Protein AF-A0A1B7M2J9-F1 (afdb_monomer)

Radius of gyration: 15.05 Å; Cα contacts (8 Å, |Δi|>4): 200; chains: 1; bounding box: 26×40×44 Å

Nearest PDB structures (foldseek):
  8gme-assembly2_D  TM=3.762E-01  e=1.325E+00  Tequatrovirus
  7s77-assembly1_A  TM=2.698E-01  e=8.700E+00  Homo sapiens
  5hsh-assembly1_A  TM=2.618E-01  e=9.687E+00  Homo sapiens

Solvent-accessible surface area (backbone atoms only — not comparable to full-atom values): 6535 Å² total; per-residue (Å²): 125,74,66,54,61,78,69,68,49,68,70,40,62,29,35,38,39,75,41,82,84,54,93,64,74,38,69,44,85,56,70,94,74,68,55,47,77,44,68,89,75,89,72,80,88,67,77,41,79,42,43,26,69,41,70,47,80,43,76,55,38,87,38,85,90,72,56,70,68,43,76,62,47,48,34,38,24,38,74,96,69,54,46,25,30,38,90,79,23,28,29,60,96,73,44,51,31,31,51,43,49,71,63,69,74,77,127

Organism: NCBI:txid1837282

Sequence (107 aa):
MTSDLQDLTVGDEVVVNRNLEHPVNMHFVDDAYGGGWVPKDGVEETIGTKTVTERRDIPAMGGPGGWRHRPARSLVRLGRGFWYDLSDGYQDGSKATVIETLGTLSV

Mean predicted aligned error: 9.3 Å

pLDDT: mean 74.78, std 16.34, range [38.56, 94.81]

Secondary structure (DSSP, 8-state):
----GGG--TT-EEEEEE-TT-SS-EEE--GGGTSEEEPSSS-----EEEEEEEEEEE--B--GGGTT-B--EEEEEETTS-EEETTT-BBTTT--EEEEEGGG---

Foldseek 3Di:
DFDQLVNADFFAKKWKWFDLVDPDWDWDPDPPPDIDTDDSDDDDTPTDIWGFHDKDWDDFDDDPPPPDGDHIFIWTATPNGWIATSVFQATPPTSGMGIGHPVPPDD

Structure (mmCIF, N/CA/C/O backbone):
data_AF-A0A1B7M2J9-F1
#
_entry.id   AF-A0A1B7M2J9-F1
#
loop_
_atom_site.group_PDB
_atom_site.id
_atom_site.type_symbol
_atom_site.label_atom_id
_atom_site.label_alt_id
_atom_site.label_comp_id
_atom_site.label_asym_id
_atom_site.label_entity_id
_atom_site.label_seq_id
_atom_site.pdbx_PDB_ins_code
_atom_site.Cartn_x
_atom_site.Cartn_y
_atom_site.Cartn_z
_atom_site.occupancy
_atom_site.B_iso_or_equiv
_atom_site.auth_seq_id
_atom_site.auth_comp_id
_atom_site.auth_asym_id
_atom_site.auth_atom_id
_atom_site.pdbx_PDB_model_num
ATOM 1 N N . MET A 1 1 ? 3.988 -7.022 21.014 1.00 41.62 1 MET A N 1
ATOM 2 C CA . MET A 1 1 ? 4.273 -7.865 19.839 1.00 41.62 1 MET A CA 1
ATOM 3 C C . MET A 1 1 ? 4.303 -6.916 18.664 1.00 41.62 1 MET A C 1
ATOM 5 O O . MET A 1 1 ? 3.275 -6.327 18.370 1.00 41.62 1 MET A O 1
ATOM 9 N N . THR A 1 2 ? 5.480 -6.643 18.119 1.00 46.62 2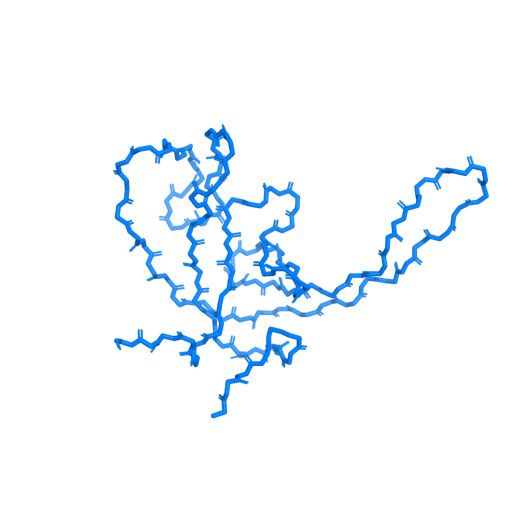 THR A N 1
ATOM 10 C CA . THR A 1 2 ? 5.630 -5.922 16.852 1.00 46.62 2 THR A CA 1
ATOM 11 C C . THR A 1 2 ? 5.190 -6.889 15.762 1.00 46.62 2 THR A C 1
ATOM 13 O O . THR A 1 2 ? 5.854 -7.901 15.556 1.00 46.62 2 THR A O 1
ATOM 16 N N . SER A 1 3 ? 4.025 -6.656 15.163 1.00 61.81 3 SER A N 1
ATOM 17 C CA . SER A 1 3 ? 3.585 -7.445 14.012 1.00 61.81 3 SER A CA 1
ATOM 18 C C . SER A 1 3 ? 4.509 -7.122 12.842 1.00 61.81 3 SER A C 1
ATOM 20 O O . SER A 1 3 ? 4.736 -5.948 12.554 1.00 61.81 3 SER A O 1
ATOM 22 N N . ASP A 1 4 ? 5.081 -8.138 12.201 1.00 84.38 4 ASP A N 1
ATOM 23 C CA . ASP A 1 4 ? 5.846 -7.937 10.973 1.00 84.38 4 ASP A CA 1
ATOM 24 C C . ASP A 1 4 ? 4.865 -7.656 9.823 1.00 84.38 4 ASP A C 1
ATOM 26 O O . ASP A 1 4 ? 3.739 -8.161 9.816 1.00 84.38 4 ASP A O 1
ATOM 30 N N . LEU A 1 5 ? 5.271 -6.866 8.826 1.00 89.56 5 LEU A N 1
ATOM 31 C CA . LEU A 1 5 ? 4.447 -6.614 7.639 1.00 89.56 5 LEU A CA 1
ATOM 32 C C . LEU A 1 5 ? 4.063 -7.929 6.947 1.00 89.56 5 LEU A C 1
ATOM 34 O O . LEU A 1 5 ? 2.960 -8.058 6.422 1.00 89.56 5 LEU A O 1
ATOM 38 N N . GLN A 1 6 ? 4.942 -8.932 6.997 1.00 90.19 6 GLN A N 1
ATOM 39 C CA . GLN A 1 6 ? 4.711 -10.257 6.412 1.00 90.19 6 GLN A CA 1
ATOM 40 C C . GLN A 1 6 ? 3.510 -11.002 7.013 1.00 90.19 6 GLN A C 1
ATOM 42 O O . GLN A 1 6 ? 2.890 -11.836 6.337 1.00 90.19 6 GLN A O 1
ATOM 47 N N . ASP A 1 7 ? 3.143 -10.667 8.248 1.00 89.56 7 ASP A N 1
ATOM 48 C CA . ASP A 1 7 ? 2.045 -11.298 8.973 1.00 89.56 7 ASP A CA 1
ATOM 49 C C . ASP A 1 7 ? 0.686 -10.646 8.679 1.00 89.56 7 ASP A C 1
ATOM 51 O O . ASP A 1 7 ? -0.338 -11.200 9.062 1.00 89.56 7 ASP A O 1
ATOM 55 N N . LEU A 1 8 ? 0.642 -9.519 7.953 1.00 90.75 8 LEU A N 1
ATOM 56 C CA . LEU A 1 8 ? -0.598 -8.787 7.671 1.00 90.75 8 LEU A CA 1
ATOM 57 C C . LEU A 1 8 ? -1.611 -9.614 6.874 1.00 90.75 8 LEU A C 1
ATOM 59 O O . LEU A 1 8 ? -1.351 -10.064 5.758 1.00 90.75 8 LEU A O 1
ATOM 63 N N . THR A 1 9 ? -2.816 -9.753 7.400 1.00 91.75 9 THR A N 1
ATOM 64 C CA . THR A 1 9 ? -3.944 -10.479 6.816 1.00 91.75 9 THR A CA 1
ATOM 65 C C . THR A 1 9 ? -5.120 -9.552 6.507 1.00 91.75 9 THR A C 1
ATOM 67 O O . THR A 1 9 ? -5.125 -8.368 6.835 1.00 91.75 9 THR A O 1
ATOM 70 N N . VAL A 1 10 ? -6.130 -10.075 5.806 1.00 92.94 10 VAL A N 1
ATOM 71 C CA . VAL A 1 10 ? -7.364 -9.323 5.537 1.00 92.94 10 VAL A CA 1
ATOM 72 C C . VAL A 1 10 ? -8.073 -9.017 6.855 1.00 92.94 10 VAL A C 1
ATOM 74 O O . VAL A 1 10 ? -8.331 -9.925 7.639 1.00 92.94 10 VAL A O 1
ATOM 77 N N . GLY A 1 11 ? -8.432 -7.751 7.055 1.00 90.19 11 GLY A N 1
ATOM 78 C CA . GLY A 1 11 ? -9.025 -7.248 8.293 1.00 90.19 11 GLY A CA 1
ATOM 79 C C . GLY A 1 11 ? -8.033 -6.539 9.214 1.00 90.19 11 GLY A C 1
ATOM 80 O O . GLY A 1 11 ? -8.481 -5.769 10.060 1.00 90.19 11 GLY A O 1
ATOM 81 N N . ASP A 1 12 ? -6.724 -6.721 9.017 1.00 90.88 12 ASP A N 1
ATOM 82 C CA . ASP A 1 12 ? -5.722 -5.995 9.795 1.00 90.88 12 ASP A CA 1
ATOM 83 C C . ASP A 1 12 ? -5.695 -4.514 9.419 1.00 90.88 12 ASP A C 1
ATOM 85 O O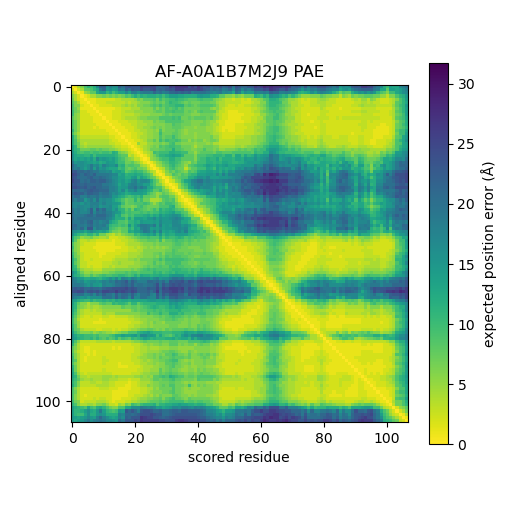 . ASP A 1 12 ? -5.958 -4.120 8.278 1.00 90.88 12 ASP A O 1
ATOM 89 N N . GLU A 1 13 ? -5.367 -3.684 10.401 1.00 88.12 13 GLU A N 1
ATOM 90 C CA . GLU A 1 13 ? -5.210 -2.250 10.224 1.00 88.12 13 GLU A CA 1
ATOM 91 C C . GLU A 1 13 ? -3.734 -1.873 10.122 1.00 88.12 13 GLU A C 1
ATOM 93 O O . GLU A 1 13 ? -2.883 -2.347 10.879 1.00 88.12 13 GLU A O 1
ATOM 98 N N . VAL A 1 14 ? -3.443 -0.984 9.178 1.00 87.38 14 VAL A N 1
ATOM 99 C CA . VAL A 1 14 ? -2.111 -0.428 8.950 1.00 87.38 14 VAL A CA 1
ATOM 100 C C . VAL A 1 14 ? -2.174 1.085 8.937 1.00 87.38 14 VAL A C 1
ATOM 102 O O . VAL A 1 14 ? -3.192 1.681 8.576 1.00 87.38 14 VAL A O 1
ATOM 105 N N . VAL A 1 15 ? -1.059 1.703 9.296 1.00 85.75 15 VAL A N 1
ATOM 106 C CA . VAL A 1 15 ? -0.822 3.121 9.065 1.00 85.75 15 VAL A CA 1
ATOM 107 C C . 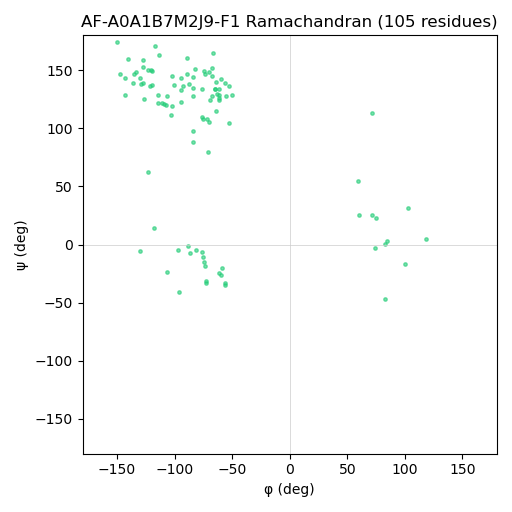VAL A 1 15 ? -0.305 3.289 7.645 1.00 85.75 15 VAL A C 1
ATOM 109 O O . VAL A 1 15 ? 0.567 2.539 7.214 1.00 85.75 15 VAL A O 1
ATOM 112 N N . VAL A 1 16 ? -0.834 4.268 6.917 1.00 83.12 16 VAL A N 1
ATOM 113 C CA . VAL A 1 16 ? -0.313 4.676 5.612 1.00 83.12 16 VAL A CA 1
ATOM 114 C C . VAL A 1 16 ? 0.387 6.017 5.761 1.00 83.12 16 VAL A C 1
ATOM 116 O O . VAL A 1 16 ? -0.250 7.012 6.105 1.00 83.12 16 VAL A O 1
ATOM 119 N N . ASN A 1 17 ? 1.676 6.035 5.437 1.00 80.12 17 ASN A N 1
ATOM 120 C CA . ASN A 1 17 ? 2.532 7.212 5.445 1.00 80.12 17 ASN A CA 1
ATOM 121 C C . ASN A 1 17 ? 2.971 7.573 4.022 1.00 80.12 17 ASN A C 1
ATOM 123 O O . ASN A 1 17 ? 2.896 6.777 3.079 1.00 80.12 17 ASN A O 1
ATOM 127 N N . ARG A 1 18 ? 3.453 8.805 3.851 1.00 77.88 18 ARG A N 1
ATOM 128 C CA . ARG A 1 18 ? 4.065 9.250 2.593 1.00 77.88 18 ARG A CA 1
ATOM 129 C C . ARG A 1 18 ? 5.530 8.842 2.539 1.00 77.88 18 ARG A C 1
ATOM 131 O O . ARG A 1 18 ? 6.232 8.924 3.538 1.00 77.88 18 ARG A O 1
ATOM 138 N N . ASN A 1 19 ? 6.010 8.488 1.351 1.00 79.56 19 ASN A N 1
ATOM 139 C CA . ASN A 1 19 ? 7.432 8.259 1.131 1.00 79.56 19 ASN A CA 1
ATOM 140 C C . ASN A 1 19 ? 8.165 9.586 0.859 1.00 79.56 19 ASN A C 1
ATOM 142 O O . ASN A 1 19 ? 8.180 10.074 -0.272 1.00 79.56 19 ASN A O 1
ATOM 146 N N . LEU A 1 20 ? 8.787 10.164 1.889 1.00 74.31 20 LEU A N 1
ATOM 147 C CA . LEU A 1 20 ? 9.529 11.431 1.785 1.00 74.31 20 LEU A CA 1
ATOM 148 C C . LEU A 1 20 ? 10.876 11.297 1.051 1.00 74.31 20 LEU A C 1
ATOM 150 O O . LEU A 1 20 ? 11.423 12.288 0.559 1.00 74.31 20 LEU A O 1
ATOM 154 N N . GLU A 1 21 ? 11.404 10.079 0.933 1.00 73.75 21 GLU A N 1
ATOM 155 C CA . GLU A 1 21 ? 12.668 9.811 0.240 1.00 73.75 21 GLU A CA 1
ATOM 156 C C . GLU A 1 21 ? 12.504 9.722 -1.282 1.00 73.75 21 GLU A C 1
ATOM 158 O O . GLU A 1 21 ? 13.492 9.636 -2.016 1.00 73.75 21 GLU A O 1
ATOM 163 N N . HIS A 1 22 ? 11.271 9.785 -1.796 1.00 69.25 22 HIS A N 1
ATOM 164 C CA . HIS A 1 22 ? 11.047 9.663 -3.227 1.00 69.25 22 HIS A CA 1
ATOM 165 C C . HIS A 1 22 ? 11.675 10.846 -4.010 1.00 69.25 22 HIS A C 1
ATOM 167 O O . HIS A 1 22 ? 11.521 12.015 -3.632 1.00 69.25 22 HIS A O 1
ATOM 173 N N . PRO A 1 23 ? 12.405 10.586 -5.116 1.00 65.81 23 PRO A N 1
ATOM 174 C CA . PRO A 1 23 ? 13.225 11.603 -5.784 1.00 65.81 23 PRO A CA 1
ATOM 175 C C . PRO A 1 23 ? 12.445 12.629 -6.624 1.00 65.81 23 PRO A C 1
ATOM 177 O O . PRO A 1 23 ? 13.032 13.615 -7.063 1.00 65.81 23 PRO A O 1
ATOM 180 N N . VAL A 1 24 ? 11.150 12.416 -6.877 1.00 67.62 24 VAL A N 1
ATOM 181 C CA . VAL A 1 24 ? 10.316 13.261 -7.756 1.00 67.62 24 VAL A CA 1
ATOM 182 C C . VAL A 1 24 ? 8.912 13.461 -7.190 1.00 67.62 24 VAL A C 1
ATOM 184 O O . VAL A 1 24 ? 8.457 12.638 -6.395 1.00 67.62 24 VAL A O 1
ATOM 187 N N . ASN A 1 25 ? 8.213 14.507 -7.654 1.00 62.59 25 ASN A N 1
ATOM 188 C CA . ASN A 1 25 ? 6.777 14.694 -7.416 1.00 62.59 25 ASN A CA 1
ATOM 189 C C . ASN A 1 25 ? 6.015 13.437 -7.841 1.00 62.59 25 ASN A C 1
ATOM 191 O O . ASN A 1 25 ? 6.270 12.888 -8.915 1.00 62.59 25 ASN A O 1
ATOM 195 N N . MET A 1 26 ? 5.063 13.003 -7.021 1.00 63.97 26 MET A N 1
ATOM 196 C CA . MET A 1 26 ? 4.314 11.775 -7.270 1.00 63.97 26 MET A CA 1
ATOM 197 C C . MET A 1 26 ? 2.822 12.023 -7.332 1.00 63.97 26 MET A C 1
ATOM 199 O O . MET A 1 26 ? 2.292 12.900 -6.648 1.00 63.97 26 MET A O 1
ATOM 203 N N . HIS A 1 27 ? 2.147 11.194 -8.123 1.00 55.84 27 HIS A N 1
ATOM 204 C CA . HIS A 1 27 ? 0.708 11.043 -8.020 1.00 55.84 27 HIS A CA 1
ATOM 205 C C . HIS A 1 27 ? 0.371 10.453 -6.648 1.00 55.84 27 HIS A C 1
ATOM 207 O O . HIS A 1 27 ? 0.724 9.314 -6.347 1.00 55.84 27 HIS A O 1
ATOM 213 N N . PHE A 1 28 ? -0.321 11.234 -5.824 1.00 60.62 28 PHE A N 1
ATOM 214 C CA . PHE A 1 28 ? -1.051 10.723 -4.682 1.00 60.62 28 PHE A CA 1
ATOM 215 C C . PHE A 1 28 ? -2.110 9.767 -5.193 1.00 60.62 28 PHE A C 1
ATOM 217 O O . PHE A 1 28 ? -2.944 10.121 -6.033 1.00 60.62 28 PHE A O 1
ATOM 224 N N . VAL A 1 29 ? -2.083 8.564 -4.653 1.00 53.16 29 VAL A N 1
ATOM 225 C CA . VAL A 1 29 ? -3.136 7.590 -4.856 1.00 53.16 29 VAL A CA 1
ATOM 226 C C . VAL A 1 29 ? -3.653 7.197 -3.475 1.00 53.16 29 VAL A C 1
ATOM 228 O O . VAL A 1 29 ? -3.523 6.077 -3.017 1.00 53.16 29 VAL A O 1
ATOM 231 N N . ASP A 1 30 ? -4.196 8.185 -2.766 1.00 54.50 30 ASP A N 1
ATOM 232 C CA . ASP A 1 30 ? -5.304 7.965 -1.838 1.00 54.50 30 ASP A CA 1
ATOM 233 C C . ASP A 1 30 ? -6.471 8.821 -2.343 1.00 54.50 30 ASP A C 1
ATOM 235 O O . ASP A 1 30 ? -6.308 9.944 -2.832 1.00 54.50 30 ASP A O 1
ATOM 239 N N . ASP A 1 31 ? -7.657 8.240 -2.325 1.00 48.25 31 ASP A N 1
ATOM 240 C CA . ASP A 1 31 ? -8.840 8.742 -3.023 1.00 48.25 31 ASP A CA 1
ATOM 241 C C . ASP A 1 31 ? -9.657 9.737 -2.177 1.00 48.25 31 ASP A C 1
ATOM 243 O O . ASP A 1 31 ? -10.643 10.286 -2.666 1.00 48.25 31 ASP A O 1
ATOM 247 N N . ALA A 1 32 ? -9.255 10.016 -0.930 1.00 49.25 32 ALA A N 1
ATOM 248 C CA . ALA A 1 32 ? -9.893 11.043 -0.103 1.00 49.25 32 ALA A CA 1
ATOM 249 C C . ALA A 1 32 ? -9.828 12.439 -0.755 1.00 49.25 32 ALA A C 1
ATOM 251 O O . ALA A 1 32 ? -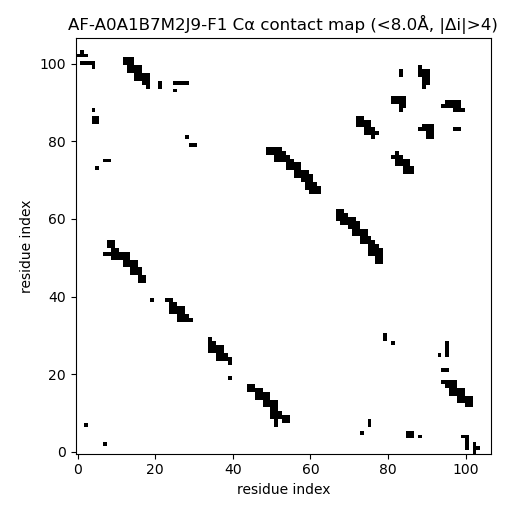10.715 13.258 -0.530 1.00 49.25 32 ALA A O 1
ATOM 252 N N . TYR A 1 33 ? -8.828 12.674 -1.615 1.00 44.91 33 TYR A N 1
ATOM 253 C CA . TYR A 1 33 ? -8.613 13.936 -2.333 1.00 44.91 33 TYR A CA 1
ATOM 254 C C . TYR A 1 33 ? -8.694 13.807 -3.865 1.00 44.91 33 TYR A C 1
ATOM 256 O O . TYR A 1 33 ? -8.296 14.725 -4.577 1.00 44.91 33 TYR A O 1
ATOM 264 N N . GLY A 1 34 ? -9.216 12.692 -4.394 1.00 46.16 34 GLY A N 1
ATOM 265 C CA . GLY A 1 34 ? -9.540 12.582 -5.824 1.00 46.16 34 GLY A CA 1
ATOM 266 C C . GLY A 1 34 ? -8.351 12.481 -6.789 1.00 46.16 34 GLY A C 1
ATOM 267 O O . GLY A 1 34 ? -8.514 12.814 -7.957 1.00 46.16 34 GLY A O 1
ATOM 268 N N . GLY A 1 35 ? -7.189 11.994 -6.335 1.00 52.69 35 GLY A N 1
ATOM 269 C CA . GLY A 1 35 ? -5.994 11.832 -7.170 1.00 52.69 35 GLY A CA 1
ATOM 270 C C . GLY A 1 35 ? -5.349 13.175 -7.534 1.00 52.69 35 GLY A C 1
ATOM 271 O O . GLY A 1 35 ? -5.899 13.978 -8.279 1.00 52.69 35 GLY A O 1
ATOM 272 N N . GLY A 1 36 ? -4.144 13.427 -7.028 1.00 56.88 36 GLY A N 1
ATOM 273 C CA . GLY A 1 36 ? -3.441 14.698 -7.234 1.00 56.88 36 GLY A CA 1
ATOM 274 C C . GLY A 1 36 ? -1.930 14.524 -7.229 1.00 56.88 36 GLY A C 1
ATOM 275 O O . GLY A 1 36 ? -1.442 13.430 -6.974 1.00 56.88 36 GLY A O 1
ATOM 276 N N . TRP A 1 37 ? -1.180 15.584 -7.519 1.00 59.75 37 TRP A N 1
ATOM 277 C CA . TRP A 1 37 ? 0.280 15.594 -7.396 1.00 59.75 37 TRP A CA 1
ATOM 278 C C . TRP A 1 37 ? 0.688 16.122 -6.023 1.00 59.75 37 TRP A C 1
ATOM 280 O O . TRP A 1 37 ? 0.146 17.129 -5.572 1.00 59.75 37 TRP A O 1
ATOM 290 N N . VAL A 1 38 ? 1.653 15.470 -5.376 1.00 56.00 38 VAL A N 1
ATOM 291 C CA . VAL A 1 38 ? 2.217 15.928 -4.099 1.00 56.00 38 VAL A CA 1
ATOM 292 C C . VAL A 1 38 ? 3.569 16.595 -4.350 1.00 56.00 38 VAL A C 1
ATOM 294 O O . VAL A 1 38 ? 4.480 15.925 -4.847 1.00 56.00 38 VAL A O 1
ATOM 297 N N . PRO A 1 39 ? 3.717 17.890 -4.011 1.00 56.56 39 PRO A N 1
ATOM 298 C CA . PRO A 1 39 ? 5.017 18.539 -3.923 1.00 56.56 39 PRO A CA 1
ATOM 299 C C . PRO A 1 39 ? 5.855 17.898 -2.813 1.00 56.56 39 PRO A C 1
ATOM 301 O O . PRO A 1 39 ? 5.331 17.598 -1.741 1.00 56.56 39 PRO A O 1
ATOM 304 N N . LYS A 1 40 ? 7.155 17.718 -3.063 1.00 56.34 40 LYS A N 1
ATOM 305 C CA . LYS A 1 40 ? 8.116 17.188 -2.080 1.00 56.34 40 LYS A CA 1
ATOM 306 C C . LYS A 1 40 ? 8.150 17.995 -0.773 1.00 56.34 40 LYS A C 1
ATOM 308 O O . LYS A 1 40 ? 8.306 17.416 0.296 1.00 56.34 40 LYS A O 1
ATOM 313 N N . ASP A 1 41 ? 7.960 19.308 -0.872 1.00 58.44 41 ASP A N 1
ATOM 314 C CA . ASP A 1 41 ? 8.061 20.236 0.249 1.00 58.44 41 ASP A CA 1
ATOM 315 C C . ASP A 1 41 ? 6.666 20.725 0.672 1.00 58.44 41 ASP A C 1
ATOM 317 O O . ASP A 1 41 ? 5.900 21.228 -0.152 1.00 58.44 41 ASP A O 1
ATOM 321 N N . GLY A 1 42 ? 6.346 20.616 1.967 1.00 53.88 42 GLY A N 1
ATOM 322 C CA . GLY A 1 42 ? 5.231 21.354 2.575 1.00 53.88 42 GLY A CA 1
ATOM 323 C C . GLY A 1 42 ? 3.935 20.588 2.847 1.00 53.88 42 GLY A C 1
ATOM 324 O O . GLY A 1 42 ? 2.872 21.204 2.819 1.00 53.88 42 GLY A O 1
ATOM 325 N N . VAL A 1 43 ? 3.980 19.285 3.144 1.00 53.41 43 VAL A N 1
ATOM 326 C CA . VAL A 1 43 ? 2.790 18.586 3.656 1.00 53.41 43 VAL A CA 1
ATOM 327 C C . VAL A 1 43 ? 3.089 17.865 4.962 1.00 53.41 43 VAL A C 1
ATOM 329 O O . VAL A 1 43 ? 4.014 17.061 5.030 1.00 53.41 43 VAL A O 1
ATOM 332 N N . GLU A 1 44 ? 2.286 18.168 5.981 1.00 51.72 44 GLU A N 1
ATOM 333 C CA . GLU A 1 44 ? 2.260 17.468 7.265 1.00 51.72 44 GLU A CA 1
ATOM 334 C C . GLU A 1 44 ? 1.923 15.983 7.058 1.00 51.72 44 GLU A C 1
ATOM 336 O O . GLU A 1 44 ? 1.118 15.634 6.184 1.00 51.72 44 GLU A O 1
ATOM 341 N N . GLU A 1 45 ? 2.550 15.102 7.843 1.00 52.94 45 GLU A N 1
ATOM 342 C CA . GLU A 1 45 ? 2.267 13.664 7.847 1.00 52.94 45 GLU A CA 1
ATOM 343 C C . GLU A 1 45 ? 0.767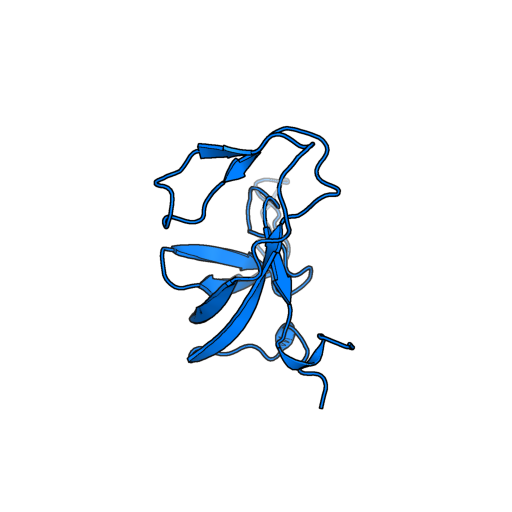 13.430 8.036 1.00 52.94 45 GLU A C 1
ATOM 345 O O . GLU A 1 45 ? 0.212 13.573 9.123 1.00 52.94 45 GLU A O 1
ATOM 350 N N . THR A 1 46 ? 0.076 13.069 6.957 1.00 52.25 46 THR A N 1
ATOM 351 C CA . THR A 1 46 ? -1.290 12.571 7.074 1.00 52.25 46 THR A CA 1
ATOM 352 C C . THR A 1 46 ? -1.199 11.090 7.399 1.00 52.25 46 THR A C 1
ATOM 354 O O . THR A 1 46 ? -1.161 10.258 6.496 1.00 52.25 46 THR A O 1
ATOM 357 N N . ILE A 1 47 ? -1.126 10.787 8.692 1.00 60.25 47 ILE A N 1
ATOM 358 C CA . ILE A 1 47 ? -1.219 9.434 9.238 1.00 60.25 47 ILE A CA 1
ATOM 359 C C . ILE A 1 47 ? -2.669 8.980 9.057 1.00 60.25 47 ILE A C 1
ATOM 361 O O . ILE A 1 47 ? -3.579 9.463 9.733 1.00 60.25 47 ILE A O 1
ATOM 365 N N . GLY A 1 48 ? -2.907 8.092 8.095 1.00 68.06 48 GLY A N 1
ATOM 366 C CA . GLY A 1 48 ? -4.218 7.490 7.873 1.00 68.06 48 GLY A CA 1
ATOM 367 C C . GLY A 1 48 ? -4.199 6.013 8.232 1.00 68.06 48 GLY A C 1
ATOM 368 O O . GLY A 1 48 ? -3.442 5.257 7.629 1.00 68.06 48 GLY A O 1
ATOM 369 N N . THR A 1 49 ? -5.055 5.577 9.158 1.00 80.94 49 THR A N 1
ATOM 370 C CA . THR A 1 49 ? -5.289 4.142 9.369 1.00 80.94 49 THR A CA 1
ATOM 371 C C . THR A 1 49 ? -6.179 3.601 8.253 1.00 80.94 49 THR A C 1
ATOM 373 O O . THR A 1 49 ? -7.195 4.210 7.898 1.00 80.94 49 THR A O 1
ATOM 376 N N . LYS A 1 50 ? -5.807 2.460 7.674 1.00 84.50 50 LYS A N 1
ATOM 377 C CA . LYS A 1 50 ? -6.593 1.762 6.651 1.00 84.50 50 LYS A CA 1
ATOM 378 C C . LYS A 1 50 ? -6.634 0.270 6.951 1.00 84.50 50 LYS A C 1
ATOM 380 O O . LYS A 1 50 ? -5.657 -0.309 7.414 1.00 84.50 50 LYS A O 1
ATOM 385 N N . THR A 1 51 ? -7.748 -0.359 6.601 1.00 89.00 51 THR A N 1
ATOM 386 C CA . THR A 1 51 ? -7.922 -1.809 6.710 1.00 89.00 51 THR A CA 1
ATOM 387 C C . THR A 1 51 ? -7.432 -2.514 5.446 1.00 89.00 51 THR A C 1
ATOM 389 O O . THR A 1 51 ? -7.719 -2.078 4.321 1.00 89.00 51 THR A O 1
ATOM 392 N N . VAL A 1 52 ? -6.736 -3.635 5.621 1.00 91.38 52 VAL A N 1
ATOM 393 C CA . VAL A 1 52 ? -6.394 -4.568 4.548 1.00 91.38 52 VAL A CA 1
ATOM 394 C C . VAL A 1 52 ? -7.663 -5.268 4.065 1.00 91.38 52 VAL A C 1
ATOM 396 O O . VAL A 1 52 ? -8.388 -5.902 4.827 1.00 91.38 52 VAL A O 1
ATOM 399 N N . THR A 1 53 ? -7.922 -5.169 2.767 1.00 93.38 53 THR A N 1
ATOM 400 C CA . THR A 1 53 ? -9.108 -5.724 2.094 1.00 93.38 53 THR A CA 1
ATOM 401 C C . THR A 1 53 ? -8.800 -6.952 1.245 1.00 93.38 53 THR A C 1
ATOM 403 O O . THR A 1 53 ? -9.688 -7.761 0.997 1.00 93.38 53 THR A O 1
ATOM 406 N N . GLU A 1 54 ? -7.552 -7.112 0.803 1.00 94.00 54 GLU A N 1
ATOM 407 C CA . GLU A 1 54 ? -7.111 -8.251 -0.003 1.00 94.00 54 GLU A CA 1
ATOM 408 C C . GLU A 1 54 ? -5.649 -8.577 0.322 1.00 94.00 54 GLU A C 1
ATOM 410 O O . GLU A 1 54 ? -4.858 -7.670 0.579 1.00 94.00 54 GLU A O 1
ATOM 415 N N . ARG A 1 55 ? -5.279 -9.859 0.265 1.00 94.31 55 ARG A N 1
ATOM 416 C CA . ARG A 1 55 ? -3.888 -10.331 0.288 1.00 94.31 55 ARG A CA 1
ATOM 417 C C . ARG A 1 55 ? -3.665 -11.250 -0.905 1.00 94.31 55 ARG A C 1
ATOM 419 O O . ARG A 1 55 ? -4.533 -12.059 -1.235 1.00 94.31 55 ARG A O 1
ATOM 426 N N . ARG A 1 56 ? -2.515 -11.118 -1.560 1.00 94.12 56 ARG A N 1
ATOM 427 C CA . ARG A 1 56 ? -2.167 -11.908 -2.738 1.00 94.12 56 ARG A CA 1
ATOM 428 C C . ARG A 1 56 ? -0.692 -12.257 -2.758 1.00 94.12 56 ARG A C 1
ATOM 430 O O . ARG A 1 56 ? 0.158 -11.372 -2.758 1.00 94.12 56 ARG A O 1
ATOM 437 N N . ASP A 1 57 ? -0.419 -13.540 -2.933 1.00 93.50 57 ASP A N 1
ATOM 438 C CA . ASP A 1 57 ? 0.919 -14.033 -3.222 1.00 93.50 57 ASP A CA 1
ATOM 439 C C . ASP A 1 57 ? 1.108 -14.172 -4.736 1.00 93.50 57 ASP A C 1
ATOM 441 O O .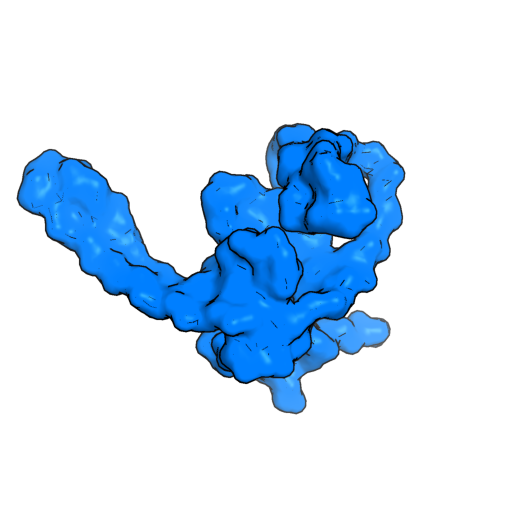 ASP A 1 57 ? 0.351 -14.844 -5.441 1.00 93.50 57 ASP A O 1
ATOM 445 N N . ILE A 1 58 ? 2.117 -13.482 -5.254 1.00 89.94 58 ILE A N 1
ATOM 446 C CA . ILE A 1 58 ? 2.504 -13.475 -6.657 1.00 89.94 58 ILE A CA 1
ATOM 447 C C . ILE A 1 58 ? 3.738 -14.368 -6.799 1.00 89.94 58 ILE A C 1
ATOM 449 O O . ILE A 1 58 ? 4.823 -13.994 -6.346 1.00 89.94 58 ILE A O 1
ATOM 453 N N . PRO A 1 59 ? 3.625 -15.528 -7.467 1.00 88.44 59 PRO A N 1
ATOM 454 C CA . PRO A 1 59 ? 4.770 -16.397 -7.665 1.00 88.44 59 PRO A CA 1
ATOM 455 C C . PRO A 1 59 ? 5.793 -15.749 -8.604 1.00 88.44 59 PRO A C 1
ATOM 457 O O . PRO A 1 59 ? 5.449 -14.975 -9.516 1.00 88.44 59 PRO A O 1
ATOM 460 N N . ALA A 1 60 ? 7.057 -16.126 -8.400 1.00 86.56 60 ALA A N 1
ATOM 461 C CA . ALA A 1 60 ? 8.138 -15.794 -9.314 1.00 86.56 60 ALA A CA 1
ATOM 462 C C . ALA A 1 60 ? 7.807 -16.310 -10.723 1.00 86.56 60 ALA A C 1
ATOM 464 O O . ALA A 1 60 ? 7.302 -17.422 -10.881 1.00 86.56 60 ALA A O 1
ATOM 465 N N . MET A 1 61 ? 8.104 -15.513 -11.751 1.00 83.12 61 MET A N 1
ATOM 466 C CA . MET A 1 61 ? 8.088 -16.001 -13.133 1.00 83.12 61 MET A CA 1
ATOM 467 C C . MET A 1 61 ? 9.518 -16.090 -13.646 1.00 83.12 61 MET A C 1
ATOM 469 O O . MET A 1 61 ? 10.238 -15.090 -13.684 1.00 83.12 61 MET A O 1
ATOM 473 N N . GLY A 1 62 ? 9.907 -17.299 -14.047 1.00 74.88 62 GLY A N 1
ATOM 474 C CA . GLY A 1 62 ? 11.049 -17.533 -14.922 1.00 74.88 62 GLY A CA 1
ATOM 475 C C . GLY A 1 62 ? 10.563 -17.622 -16.365 1.00 74.88 62 GLY A C 1
ATOM 476 O O . GLY A 1 62 ? 9.576 -18.303 -16.637 1.00 74.88 62 GLY A O 1
ATOM 477 N N . GLY A 1 63 ? 11.235 -16.930 -17.283 1.00 66.44 63 GLY A N 1
ATOM 478 C CA . GLY A 1 63 ? 10.960 -17.011 -18.716 1.00 66.44 63 GLY A CA 1
ATOM 479 C C . GLY A 1 63 ? 12.209 -17.462 -19.477 1.00 66.44 63 GLY A C 1
ATOM 480 O O . GLY A 1 63 ? 13.300 -16.970 -19.177 1.00 66.44 63 GLY A O 1
ATOM 481 N N . PRO A 1 64 ? 12.102 -18.381 -20.454 1.00 55.72 64 PRO A N 1
ATOM 482 C CA . PRO A 1 64 ? 13.229 -18.700 -21.321 1.00 55.72 64 PRO A CA 1
ATOM 483 C C . PRO A 1 64 ? 13.662 -17.446 -22.101 1.00 55.72 64 PRO A C 1
ATOM 485 O O . PRO A 1 64 ? 12.835 -16.711 -22.638 1.00 55.72 64 PRO A O 1
ATOM 488 N N . GLY A 1 65 ? 14.971 -17.184 -22.146 1.00 64.06 65 GLY A N 1
ATOM 489 C CA . GLY A 1 65 ? 15.542 -16.083 -22.929 1.00 64.06 65 GLY A CA 1
ATOM 490 C C . GLY A 1 65 ? 15.347 -14.674 -22.353 1.00 64.06 65 GLY A C 1
ATOM 491 O O . GLY A 1 65 ? 15.401 -13.713 -23.112 1.00 64.06 65 GLY A O 1
ATOM 492 N N . GLY A 1 66 ? 15.115 -14.522 -21.044 1.00 61.12 66 GLY A N 1
ATOM 493 C CA . GLY A 1 66 ? 15.098 -13.204 -20.391 1.00 61.12 66 GLY A CA 1
ATOM 494 C C . GLY A 1 66 ? 13.776 -12.436 -20.498 1.00 61.12 66 GLY A C 1
ATOM 495 O O . GLY A 1 66 ? 13.654 -11.335 -19.959 1.00 61.12 66 GLY A O 1
ATOM 496 N N . TRP A 1 67 ? 12.755 -13.001 -21.145 1.00 57.97 67 TRP A N 1
ATOM 497 C CA . TRP A 1 67 ? 11.452 -12.352 -21.243 1.00 57.97 67 TRP A CA 1
ATOM 498 C C . TRP A 1 67 ? 10.678 -12.468 -19.922 1.00 57.97 67 TRP A C 1
ATOM 500 O O . 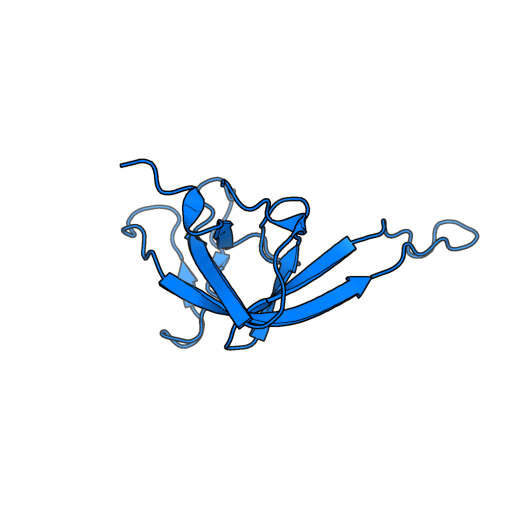TRP A 1 67 ? 10.201 -13.535 -19.547 1.00 57.97 67 TRP A O 1
ATOM 510 N N . ARG A 1 68 ? 10.543 -11.315 -19.248 1.00 66.81 68 ARG A N 1
ATOM 511 C CA . ARG A 1 68 ? 9.739 -11.052 -18.035 1.00 66.81 68 ARG A CA 1
ATOM 512 C C . ARG A 1 68 ? 10.108 -11.893 -16.807 1.00 66.81 68 ARG A C 1
ATOM 514 O O . ARG A 1 68 ? 9.238 -12.492 -16.175 1.00 66.81 68 ARG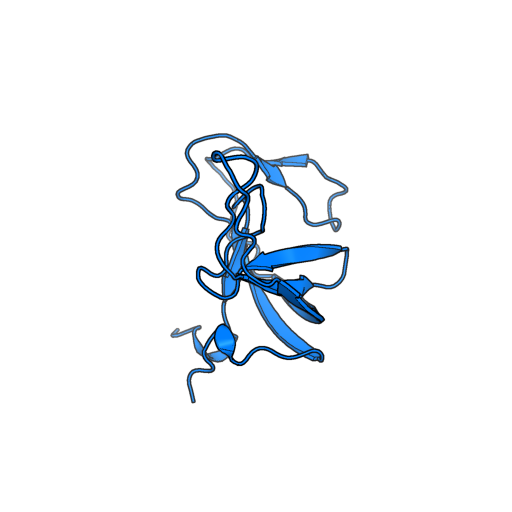 A O 1
ATOM 521 N N . HIS A 1 69 ? 11.380 -11.852 -16.413 1.00 79.88 69 HIS A N 1
ATOM 522 C CA . HIS A 1 69 ? 11.755 -12.242 -15.054 1.00 79.88 69 HIS A CA 1
ATOM 523 C C . HIS A 1 69 ? 11.076 -11.328 -14.030 1.00 79.88 69 HIS A C 1
ATOM 525 O O . HIS A 1 69 ? 11.185 -10.104 -14.117 1.00 79.88 69 HIS A O 1
ATOM 531 N N . ARG A 1 70 ? 10.402 -11.927 -13.045 1.00 83.50 70 ARG A N 1
ATOM 532 C CA . ARG A 1 70 ? 9.977 -11.228 -11.825 1.00 83.50 70 ARG A CA 1
ATOM 533 C C . ARG A 1 70 ? 10.248 -12.105 -10.597 1.00 83.50 70 ARG A C 1
ATOM 535 O O . ARG A 1 70 ? 9.981 -13.310 -10.677 1.00 83.50 70 ARG A O 1
ATOM 542 N N . PRO A 1 71 ? 10.738 -11.539 -9.480 1.00 85.19 71 PRO A N 1
ATOM 543 C CA . PRO A 1 71 ? 10.817 -12.261 -8.213 1.00 85.19 71 PRO A CA 1
ATOM 544 C C . PRO A 1 71 ? 9.413 -12.569 -7.666 1.00 85.19 71 PRO A C 1
ATOM 546 O O . PRO A 1 71 ? 8.418 -12.003 -8.128 1.00 85.19 71 PRO A O 1
ATOM 549 N N . ALA A 1 72 ? 9.336 -13.484 -6.697 1.00 89.19 72 ALA A N 1
ATOM 550 C CA . ALA A 1 72 ? 8.113 -13.698 -5.927 1.00 89.19 72 ALA A CA 1
ATOM 551 C C . ALA A 1 72 ? 7.829 -12.468 -5.055 1.00 89.19 72 ALA A C 1
ATOM 553 O O . ALA A 1 72 ? 8.766 -11.820 -4.590 1.00 89.19 72 ALA A O 1
ATOM 554 N N . ARG A 1 73 ? 6.550 -12.135 -4.869 1.00 90.44 73 ARG A N 1
ATOM 555 C CA . ARG A 1 73 ? 6.105 -10.969 -4.093 1.00 90.44 73 ARG A CA 1
ATOM 556 C C . ARG A 1 73 ? 4.835 -11.311 -3.330 1.00 90.44 73 ARG A C 1
ATOM 558 O O . ARG A 1 73 ? 3.974 -11.991 -3.882 1.00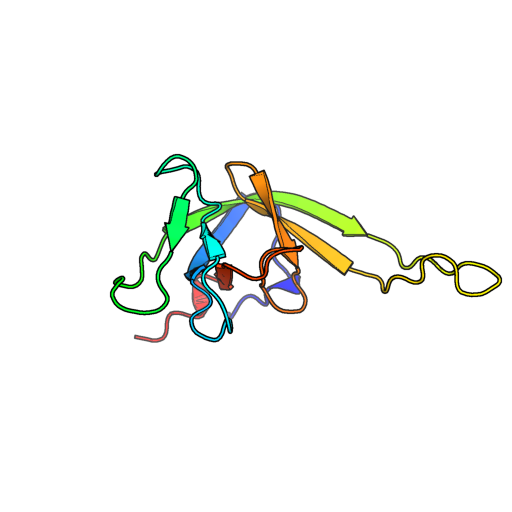 90.44 73 ARG A O 1
ATOM 565 N N . SER A 1 74 ? 4.692 -10.786 -2.123 1.00 94.81 74 SER A N 1
ATOM 566 C CA . SER A 1 74 ? 3.457 -10.870 -1.340 1.00 94.81 74 SER A CA 1
ATOM 567 C C . SER A 1 74 ? 2.906 -9.467 -1.178 1.00 94.81 74 SER A C 1
ATOM 569 O O . SER A 1 74 ? 3.607 -8.580 -0.699 1.00 94.81 74 SER A O 1
ATOM 571 N N . LEU A 1 75 ? 1.676 -9.254 -1.639 1.00 94.81 75 LEU A N 1
ATOM 572 C CA . LEU A 1 75 ? 1.051 -7.941 -1.678 1.00 94.81 75 LEU A CA 1
ATOM 573 C C . LEU A 1 75 ? -0.221 -7.908 -0.834 1.00 94.81 75 LEU A C 1
ATOM 575 O O . LEU A 1 75 ? -0.970 -8.886 -0.775 1.00 94.81 75 LEU A O 1
ATOM 579 N N . VAL A 1 76 ? -0.523 -6.740 -0.279 1.00 94.44 76 VAL A N 1
ATOM 580 C CA . VAL A 1 76 ? -1.816 -6.437 0.345 1.00 94.44 76 VAL A CA 1
ATOM 581 C C . VAL A 1 76 ? -2.480 -5.258 -0.335 1.00 94.44 76 VAL A C 1
ATOM 583 O O . VAL A 1 76 ? -1.812 -4.373 -0.865 1.00 94.44 76 VAL A O 1
ATOM 586 N N . ARG A 1 77 ? -3.808 -5.244 -0.327 1.00 92.12 77 ARG A N 1
ATOM 587 C CA . ARG A 1 77 ? -4.616 -4.162 -0.874 1.00 92.12 77 ARG A CA 1
ATOM 588 C C . ARG A 1 77 ? -5.379 -3.469 0.234 1.00 92.12 77 ARG A C 1
ATOM 590 O O . ARG A 1 77 ? -6.104 -4.124 0.981 1.00 92.12 77 ARG A O 1
ATOM 597 N N . LEU A 1 78 ? -5.285 -2.150 0.297 1.00 87.12 78 LEU A N 1
ATOM 598 C CA . LEU A 1 78 ? -6.055 -1.354 1.254 1.00 87.12 78 LEU A CA 1
ATOM 599 C C . LEU A 1 78 ? -7.412 -0.954 0.668 1.00 87.12 78 LEU A C 1
ATOM 601 O O . LEU A 1 78 ? -7.597 -0.935 -0.556 1.00 87.12 78 LEU A O 1
ATOM 605 N N . GLY A 1 79 ? -8.354 -0.586 1.539 1.00 71.25 79 GLY A N 1
ATOM 606 C CA . GLY A 1 79 ? -9.614 0.023 1.113 1.00 71.25 79 GLY A CA 1
ATOM 607 C C . GLY A 1 79 ? -9.358 1.192 0.154 1.00 71.25 79 GLY A C 1
ATOM 608 O O . GLY A 1 79 ? -8.563 2.072 0.470 1.00 71.25 79 GLY A O 1
ATOM 609 N N . ARG A 1 80 ? -10.028 1.178 -1.011 1.00 67.75 80 ARG A N 1
ATOM 610 C CA . ARG A 1 80 ? -9.912 2.144 -2.135 1.00 67.75 80 ARG A CA 1
ATOM 611 C C . ARG A 1 80 ? -8.775 1.900 -3.145 1.00 67.75 80 ARG A C 1
ATOM 613 O O . ARG A 1 80 ? -8.734 2.557 -4.180 1.00 67.75 80 ARG A O 1
ATOM 620 N N . GLY A 1 81 ? -8.012 0.812 -2.990 1.00 71.88 81 GLY A N 1
ATOM 621 C CA . GLY A 1 81 ? -7.671 -0.022 -4.147 1.00 71.88 81 GLY A CA 1
ATOM 622 C C . GLY A 1 81 ? -6.203 -0.179 -4.553 1.00 71.88 81 GLY A C 1
ATOM 623 O O . GLY A 1 81 ? -5.975 -0.866 -5.554 1.00 71.88 81 GLY A O 1
ATOM 624 N N . PHE A 1 82 ? -5.238 0.365 -3.811 1.00 84.00 82 PHE A N 1
ATOM 625 C CA . PHE A 1 82 ? -3.805 0.207 -4.109 1.00 84.00 82 PHE A CA 1
ATOM 626 C C . PHE A 1 82 ? -3.196 -1.017 -3.448 1.00 84.00 82 PHE A C 1
ATOM 628 O O . PHE A 1 82 ? -3.595 -1.395 -2.347 1.00 84.00 82 PHE A O 1
ATOM 635 N N . TRP A 1 83 ? -2.226 -1.600 -4.147 1.00 90.81 83 TRP A N 1
ATOM 636 C CA . TRP A 1 83 ? -1.425 -2.719 -3.676 1.00 90.81 83 TRP A CA 1
ATOM 637 C C . TRP A 1 83 ? -0.132 -2.221 -3.036 1.00 90.81 83 TRP A C 1
ATOM 639 O O . TRP A 1 83 ? 0.462 -1.263 -3.525 1.00 90.81 83 TRP A O 1
ATOM 649 N N . TYR A 1 84 ? 0.297 -2.898 -1.980 1.00 91.50 84 TYR A N 1
ATOM 650 C CA . TYR A 1 84 ? 1.515 -2.629 -1.224 1.00 91.50 84 TYR A CA 1
ATOM 651 C C . TYR A 1 84 ? 2.305 -3.920 -1.083 1.00 91.50 84 TYR A C 1
ATOM 653 O O . TYR A 1 84 ? 1.710 -4.973 -0.853 1.00 91.50 84 TYR A O 1
ATOM 661 N N . ASP A 1 85 ? 3.618 -3.844 -1.253 1.00 93.62 85 ASP A N 1
ATOM 662 C CA . ASP A 1 85 ? 4.514 -4.986 -1.108 1.00 93.62 85 ASP A CA 1
ATOM 663 C C . ASP A 1 85 ? 4.881 -5.189 0.360 1.00 93.62 85 ASP A C 1
ATOM 665 O O . ASP A 1 85 ? 5.322 -4.261 1.024 1.00 93.62 85 ASP A O 1
ATOM 669 N N . LEU A 1 86 ? 4.698 -6.400 0.884 1.00 93.50 86 LEU A N 1
ATOM 670 C CA . LEU A 1 86 ? 4.995 -6.696 2.287 1.00 93.50 86 LEU A CA 1
ATOM 671 C C . LEU A 1 86 ? 6.499 -6.791 2.577 1.00 93.50 86 LEU A C 1
ATOM 673 O O . LEU A 1 86 ? 6.889 -6.773 3.740 1.00 93.50 86 LEU A O 1
ATOM 677 N N . SER A 1 87 ? 7.348 -6.915 1.550 1.00 91.38 87 SER A N 1
ATOM 678 C CA . SER A 1 87 ? 8.807 -6.986 1.720 1.00 91.38 87 SER A CA 1
ATOM 679 C C . SER A 1 87 ? 9.443 -5.653 2.098 1.00 91.38 87 SER A C 1
ATOM 681 O O . SER A 1 87 ? 10.432 -5.645 2.826 1.00 91.38 87 SER A O 1
ATOM 683 N N . ASP A 1 88 ? 8.885 -4.545 1.611 1.00 90.31 88 ASP A N 1
ATOM 684 C CA . ASP A 1 88 ? 9.411 -3.198 1.837 1.00 90.31 88 ASP A CA 1
ATOM 685 C C . ASP A 1 88 ? 8.345 -2.198 2.324 1.00 90.31 88 ASP A C 1
ATOM 687 O O . ASP A 1 88 ? 8.673 -1.067 2.666 1.00 90.31 88 ASP A O 1
ATOM 691 N N . GLY A 1 89 ? 7.075 -2.607 2.382 1.00 90.56 89 GLY A N 1
ATOM 692 C CA . GLY A 1 89 ? 5.941 -1.783 2.793 1.00 90.56 89 GLY A CA 1
ATOM 693 C C . GLY A 1 89 ? 5.509 -0.753 1.750 1.00 90.56 89 GLY A C 1
ATOM 694 O O . GLY A 1 89 ? 4.527 -0.046 1.971 1.00 90.56 89 GLY A O 1
ATOM 695 N N . TYR A 1 90 ? 6.195 -0.623 0.614 1.00 89.75 90 TYR A N 1
ATOM 696 C CA . TYR A 1 90 ? 5.905 0.442 -0.340 1.00 89.75 90 TYR A CA 1
ATOM 697 C C . TYR A 1 90 ? 4.735 0.098 -1.256 1.00 89.75 90 TYR A C 1
ATOM 699 O O . TYR A 1 90 ? 4.480 -1.056 -1.611 1.00 89.75 90 TYR A O 1
ATOM 707 N N . GLN A 1 91 ? 4.042 1.145 -1.704 1.00 88.12 91 GLN A N 1
ATOM 708 C CA . GLN A 1 91 ? 3.043 1.040 -2.757 1.00 88.12 91 GLN A CA 1
ATOM 709 C C . GLN A 1 91 ? 3.656 0.405 -4.011 1.00 88.12 91 GLN A C 1
ATOM 711 O O . GLN A 1 91 ? 4.659 0.887 -4.547 1.00 88.12 91 GLN A O 1
ATOM 716 N N . ASP A 1 92 ? 3.011 -0.636 -4.527 1.00 86.94 92 ASP A N 1
ATOM 717 C CA . ASP A 1 92 ? 3.463 -1.321 -5.728 1.00 86.94 92 ASP A CA 1
ATOM 718 C C . ASP A 1 92 ? 3.402 -0.396 -6.957 1.00 86.94 92 ASP A C 1
ATOM 720 O O . ASP A 1 92 ? 2.419 0.309 -7.201 1.00 86.94 92 ASP A O 1
ATOM 724 N N . GLY A 1 93 ? 4.475 -0.399 -7.746 1.00 82.31 93 GLY A N 1
ATOM 725 C CA . GLY A 1 93 ? 4.620 0.384 -8.973 1.00 82.31 93 GLY A CA 1
ATOM 726 C C . GLY A 1 93 ? 5.067 1.835 -8.771 1.00 82.31 93 GLY A C 1
ATOM 727 O O . GLY A 1 93 ? 5.973 2.269 -9.478 1.00 82.31 93 GLY A O 1
ATOM 728 N N . SER A 1 94 ? 4.472 2.580 -7.834 1.00 78.75 94 SER A N 1
ATOM 729 C CA . SER A 1 94 ? 4.821 3.994 -7.617 1.00 78.75 94 SER A CA 1
ATOM 730 C C . SER A 1 94 ? 5.840 4.191 -6.492 1.00 78.75 94 SER A C 1
ATOM 732 O O . SER A 1 94 ? 6.751 4.991 -6.654 1.00 78.75 94 SER A O 1
ATOM 734 N N . LYS A 1 95 ? 5.719 3.469 -5.371 1.00 84.56 95 LYS A N 1
ATOM 735 C CA . LYS A 1 95 ? 6.415 3.750 -4.101 1.00 84.56 95 LYS A CA 1
ATOM 736 C C . LYS A 1 95 ? 6.106 5.125 -3.485 1.00 84.56 95 LYS A C 1
ATOM 738 O O . LYS A 1 95 ? 6.926 5.651 -2.735 1.00 84.56 95 LYS A O 1
ATOM 743 N N . ALA A 1 96 ? 4.941 5.707 -3.781 1.00 78.94 96 ALA A N 1
ATOM 744 C CA . ALA A 1 96 ? 4.549 7.031 -3.270 1.00 78.94 96 ALA A CA 1
ATOM 745 C C . ALA A 1 96 ? 4.190 7.046 -1.787 1.00 78.94 96 ALA A C 1
ATOM 747 O O . ALA A 1 96 ? 4.394 8.042 -1.088 1.00 78.94 96 ALA A O 1
ATOM 748 N N . THR A 1 97 ? 3.651 5.935 -1.315 1.00 81.44 97 THR A N 1
ATOM 749 C CA . THR A 1 97 ? 3.257 5.724 0.069 1.00 81.44 97 THR A CA 1
ATOM 750 C C . THR A 1 97 ? 3.895 4.448 0.591 1.00 81.44 97 THR A C 1
ATOM 752 O O . THR A 1 97 ? 4.312 3.577 -0.181 1.00 81.44 97 THR A O 1
ATOM 755 N N . VAL A 1 98 ? 3.984 4.363 1.910 1.00 86.94 98 VAL A N 1
ATOM 756 C CA . VAL A 1 98 ? 4.509 3.220 2.652 1.00 86.94 98 VAL A CA 1
ATOM 757 C C . VAL A 1 98 ? 3.511 2.849 3.742 1.00 86.94 98 VAL A C 1
ATOM 759 O O . VAL A 1 98 ? 2.842 3.728 4.289 1.00 86.94 98 VAL A O 1
ATOM 762 N N . ILE A 1 99 ? 3.363 1.555 4.011 1.00 88.31 99 ILE A N 1
ATOM 763 C CA . ILE A 1 99 ? 2.549 1.050 5.114 1.00 88.31 99 ILE A CA 1
ATOM 764 C C . ILE A 1 99 ? 3.412 0.614 6.288 1.00 88.31 99 ILE A C 1
ATOM 766 O O . ILE A 1 99 ? 4.486 0.044 6.111 1.00 88.31 99 ILE A O 1
ATOM 770 N N . GLU A 1 100 ? 2.888 0.823 7.487 1.00 87.56 100 GLU A N 1
ATOM 771 C CA . GLU A 1 100 ? 3.496 0.406 8.745 1.00 87.56 100 GLU A CA 1
ATOM 772 C C . GLU A 1 100 ? 2.448 -0.272 9.630 1.00 87.56 100 GLU A C 1
ATOM 774 O O . GLU A 1 100 ? 1.258 0.055 9.590 1.00 87.56 100 GLU A O 1
ATOM 779 N N . THR A 1 101 ? 2.875 -1.231 10.452 1.00 87.56 101 THR A N 1
ATOM 780 C CA . THR A 1 101 ? 1.966 -1.838 11.433 1.00 87.56 101 THR A CA 1
ATOM 781 C C . THR A 1 101 ? 1.698 -0.876 12.588 1.00 87.56 101 THR A C 1
ATOM 783 O O . THR A 1 101 ? 2.585 -0.137 13.015 1.00 87.56 101 THR A O 1
ATOM 786 N N . LEU A 1 102 ? 0.491 -0.927 13.157 1.00 76.81 102 LEU A N 1
ATOM 787 C CA . LEU A 1 102 ? 0.096 -0.080 14.293 1.00 76.81 102 LEU A CA 1
ATOM 788 C C . LEU A 1 102 ? 0.988 -0.250 15.539 1.00 76.81 102 LEU A C 1
ATOM 790 O O . LEU A 1 102 ? 1.025 0.629 16.394 1.00 76.81 102 LEU A O 1
ATOM 794 N N . GLY A 1 103 ? 1.722 -1.363 15.646 1.00 63.62 103 GLY A N 1
ATOM 795 C CA . GLY A 1 103 ? 2.647 -1.632 16.749 1.00 63.62 103 GLY A CA 1
ATOM 796 C C . GLY A 1 103 ? 3.976 -0.874 16.681 1.00 63.62 103 GLY A C 1
ATOM 797 O O . GLY A 1 103 ? 4.755 -0.972 17.628 1.00 63.62 103 GLY A O 1
ATOM 798 N N . THR A 1 104 ? 4.248 -0.144 15.594 1.00 54.31 104 THR A N 1
ATOM 799 C CA . THR A 1 104 ? 5.534 0.539 15.365 1.00 54.31 104 THR A CA 1
ATOM 800 C C . THR A 1 104 ? 5.516 2.023 15.763 1.00 54.31 104 THR A C 1
ATOM 802 O O . THR A 1 104 ? 6.570 2.655 15.778 1.00 54.31 104 THR A O 1
ATOM 805 N N . LEU A 1 105 ? 4.367 2.579 16.176 1.00 47.50 105 LEU A N 1
ATOM 806 C CA . LEU A 1 105 ? 4.285 3.930 16.749 1.00 47.50 105 LEU A CA 1
ATOM 807 C C . LEU A 1 105 ? 4.916 3.948 18.153 1.00 47.50 105 LEU A C 1
ATOM 809 O O . LEU A 1 105 ? 4.230 3.884 19.173 1.00 47.50 105 LEU A O 1
ATOM 813 N N . SER A 1 106 ? 6.246 4.004 18.205 1.00 38.56 106 SER A N 1
ATOM 814 C CA . SER A 1 106 ? 6.963 4.418 19.410 1.00 38.56 106 SER A CA 1
ATOM 815 C C . SER A 1 106 ? 6.819 5.934 19.522 1.00 38.56 106 SER A C 1
ATOM 817 O O . SER A 1 106 ? 7.381 6.661 18.706 1.00 38.56 106 SER A O 1
ATOM 819 N N . VAL A 1 107 ? 6.006 6.376 20.485 1.00 39.94 107 VAL A N 1
ATOM 820 C CA . VAL A 1 107 ? 5.940 7.773 20.952 1.00 39.94 107 VAL A CA 1
ATOM 821 C C . VAL A 1 107 ? 7.294 8.202 21.508 1.00 39.94 107 VAL A C 1
ATOM 823 O O . VAL A 1 107 ? 7.913 7.374 22.217 1.00 39.94 107 VAL A O 1
#